Protein AF-A0A9D6NJ64-F1 (afdb_monomer)

Nearest PDB structures (foldseek):
  2da0-assembly1_A  TM=5.222E-01  e=1.096E+00  Homo sapiens
  5c79-assembl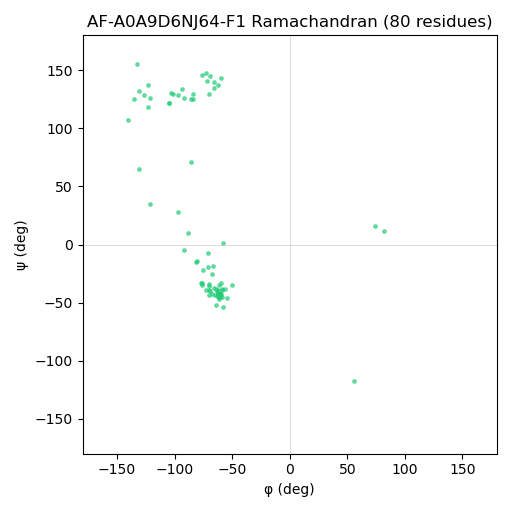y2_B  TM=5.162E-01  e=2.710E+00  Mus musculus
  5c6r-assembly1_A  TM=4.893E-01  e=4.262E+00  Mus musculus
  1fb8-assembly1_A  TM=3.520E-01  e=8.681E+00  Homo sapiens

Secondary structure (DSSP, 8-state):
--HHHHHHHHHHH-GGG--HHHHHHHHHHTTPEEE--TT--SEEEEEETTEEEEEE--SSPPHHHHHHHHHHHHHHHHHHT-

Structure (mmCIF, N/CA/C/O backbone):
data_AF-A0A9D6NJ64-F1
#
_entry.id   AF-A0A9D6NJ64-F1
#
loop_
_atom_site.group_PDB
_atom_site.id
_atom_site.type_symbol
_atom_site.label_atom_id
_atom_site.label_alt_id
_atom_site.label_comp_id
_atom_site.label_asym_id
_atom_site.label_entity_id
_atom_site.label_seq_id
_atom_site.pdbx_PDB_ins_code
_atom_site.Cartn_x
_atom_site.Cartn_y
_atom_site.Cartn_z
_atom_site.occupancy
_atom_site.B_iso_or_equiv
_atom_site.auth_seq_id
_atom_site.auth_comp_id
_atom_site.auth_asym_id
_atom_site.auth_atom_id
_atom_site.pdbx_PDB_model_num
ATOM 1 N N . MET A 1 1 ? 2.757 -8.525 21.925 1.00 39.12 1 MET A N 1
ATOM 2 C CA . MET A 1 1 ? 3.188 -7.788 20.715 1.00 39.12 1 MET A CA 1
ATOM 3 C C . MET A 1 1 ? 2.950 -8.653 19.486 1.00 39.12 1 MET A C 1
ATOM 5 O O . MET A 1 1 ? 3.750 -9.533 19.177 1.00 39.12 1 MET A O 1
ATOM 9 N N . ALA A 1 2 ? 1.773 -8.495 18.876 1.00 48.31 2 ALA A N 1
ATOM 10 C CA . ALA A 1 2 ? 1.314 -9.306 17.754 1.00 48.31 2 ALA A CA 1
ATOM 11 C C . ALA A 1 2 ? 2.287 -9.178 16.570 1.00 48.31 2 ALA A C 1
ATOM 13 O O . ALA A 1 2 ? 2.802 -8.099 16.304 1.00 48.31 2 ALA A O 1
ATOM 14 N N . GLY A 1 3 ? 2.524 -10.254 15.813 1.00 52.94 3 GLY A N 1
ATOM 15 C CA . GLY A 1 3 ? 3.486 -10.279 14.694 1.00 52.94 3 GLY A CA 1
ATOM 16 C C . GLY A 1 3 ? 3.248 -9.261 13.560 1.00 52.94 3 GLY A C 1
ATOM 17 O O . GLY A 1 3 ? 3.996 -9.260 12.587 1.00 52.94 3 GLY A O 1
ATOM 18 N N . ARG A 1 4 ? 2.221 -8.406 13.668 1.00 56.16 4 ARG A N 1
ATOM 19 C CA . ARG A 1 4 ? 1.922 -7.277 12.776 1.00 56.16 4 ARG A CA 1
ATOM 20 C C . ARG A 1 4 ? 2.959 -6.154 12.908 1.00 56.16 4 ARG A C 1
ATOM 22 O O . ARG A 1 4 ? 3.398 -5.635 11.886 1.00 56.16 4 ARG A O 1
ATOM 29 N N . ASP A 1 5 ? 3.417 -5.852 14.121 1.00 61.53 5 ASP A N 1
ATOM 30 C CA . ASP A 1 5 ? 4.315 -4.711 14.356 1.00 61.53 5 ASP A CA 1
ATOM 31 C C . ASP A 1 5 ? 5.761 -5.000 13.922 1.00 61.53 5 ASP A C 1
ATOM 33 O O . ASP A 1 5 ? 6.417 -4.144 13.333 1.00 61.53 5 ASP A O 1
ATOM 37 N N . LYS A 1 6 ? 6.219 -6.254 14.055 1.00 67.94 6 LYS A N 1
ATOM 38 C CA . LYS A 1 6 ? 7.592 -6.657 13.688 1.00 67.94 6 LYS A CA 1
ATOM 39 C C . LYS A 1 6 ? 7.917 -6.447 12.204 1.00 67.94 6 LYS A C 1
ATOM 41 O O . LYS A 1 6 ? 9.056 -6.150 11.848 1.00 67.94 6 LYS A O 1
ATOM 46 N N . GLN A 1 7 ? 6.937 -6.629 11.315 1.00 68.81 7 GLN A N 1
ATOM 47 C CA . GLN A 1 7 ? 7.140 -6.448 9.873 1.00 68.81 7 GLN A CA 1
ATOM 48 C C . GLN A 1 7 ? 7.178 -4.961 9.492 1.00 68.81 7 GLN A C 1
ATOM 50 O O . GLN A 1 7 ? 7.957 -4.572 8.624 1.00 68.81 7 GLN A O 1
ATOM 55 N N . LEU A 1 8 ? 6.391 -4.127 10.178 1.00 71.75 8 LEU A N 1
ATOM 56 C CA . LEU A 1 8 ? 6.427 -2.673 10.030 1.00 71.75 8 LEU A CA 1
ATOM 57 C C . LEU A 1 8 ? 7.730 -2.080 10.557 1.00 71.75 8 LEU A C 1
ATOM 59 O O . LEU A 1 8 ? 8.314 -1.234 9.888 1.00 71.75 8 LEU A O 1
ATOM 63 N N . GLU A 1 9 ? 8.210 -2.544 11.710 1.00 73.50 9 GLU A N 1
ATOM 64 C CA . GLU A 1 9 ? 9.493 -2.109 12.266 1.00 73.50 9 GLU A CA 1
ATOM 65 C C . GLU A 1 9 ? 10.656 -2.438 11.335 1.00 73.50 9 GLU A C 1
ATOM 67 O O . GLU A 1 9 ? 11.490 -1.574 11.086 1.00 73.50 9 GLU A O 1
ATOM 72 N N . ARG A 1 10 ? 10.679 -3.633 10.732 1.00 73.50 10 ARG A N 1
ATOM 73 C CA . ARG A 1 10 ? 11.706 -3.991 9.738 1.00 73.50 10 ARG A CA 1
ATOM 74 C C . ARG A 1 10 ? 11.703 -3.056 8.530 1.00 73.50 10 ARG A C 1
ATOM 76 O O . ARG A 1 10 ? 12.762 -2.634 8.079 1.00 73.50 10 ARG A O 1
ATOM 83 N N . ILE A 1 11 ? 10.522 -2.700 8.027 1.00 74.25 11 ILE A N 1
ATOM 84 C CA . ILE A 1 11 ? 10.383 -1.766 6.899 1.00 74.25 11 ILE A CA 1
ATOM 85 C C . ILE A 1 11 ? 10.757 -0.337 7.321 1.00 74.25 11 ILE A C 1
ATOM 87 O O . ILE A 1 11 ? 11.373 0.379 6.537 1.00 74.25 11 ILE A O 1
ATOM 91 N N . LYS A 1 12 ? 10.445 0.073 8.559 1.00 71.56 12 LYS A N 1
ATOM 92 C CA . LYS A 1 12 ? 10.895 1.353 9.132 1.00 71.56 12 LYS A CA 1
ATOM 93 C C . LYS A 1 12 ? 12.418 1.414 9.287 1.00 71.56 12 LYS A C 1
ATOM 95 O O . LYS A 1 12 ? 12.990 2.470 9.047 1.00 71.56 12 LYS A O 1
ATOM 100 N N . GLN A 1 13 ? 13.059 0.310 9.670 1.00 75.25 13 GLN A N 1
ATOM 101 C CA . GLN A 1 13 ? 14.511 0.223 9.860 1.00 75.25 13 GLN A CA 1
ATOM 102 C C . GLN A 1 13 ? 15.282 0.138 8.535 1.00 75.25 13 GLN A C 1
ATOM 104 O O . GLN A 1 13 ? 16.385 0.667 8.443 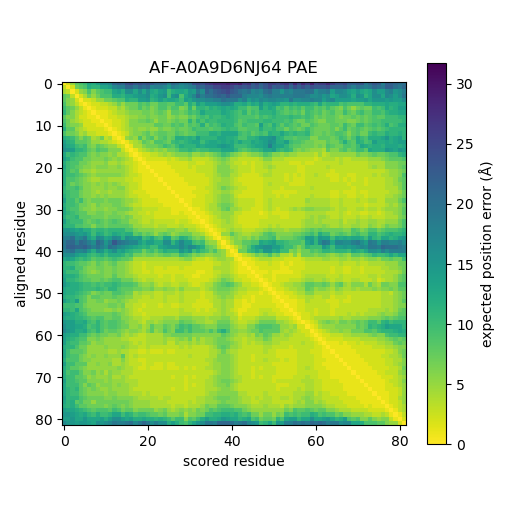1.00 75.25 13 GLN A O 1
ATOM 109 N N . GLN A 1 14 ? 14.719 -0.503 7.504 1.00 74.31 14 GLN A N 1
ATOM 110 C CA . GLN A 1 14 ? 15.360 -0.668 6.191 1.00 74.31 14 GLN A CA 1
ATOM 111 C C . GLN A 1 14 ? 14.427 -0.291 5.027 1.00 74.31 14 GLN A C 1
ATOM 113 O O . GLN A 1 14 ? 14.083 -1.139 4.198 1.00 74.31 14 GLN A O 1
ATOM 118 N N . PRO A 1 15 ? 14.031 0.987 4.904 1.00 69.00 15 PRO A N 1
ATOM 119 C CA . PRO A 1 15 ? 13.088 1.410 3.872 1.00 69.00 15 PRO A CA 1
ATOM 120 C C . PRO A 1 15 ? 13.697 1.383 2.456 1.00 69.00 15 PRO A C 1
ATOM 122 O O . PRO A 1 15 ? 12.953 1.324 1.479 1.00 69.00 15 PRO A O 1
ATOM 125 N N . ALA A 1 16 ? 15.030 1.386 2.329 1.00 67.62 16 ALA A N 1
ATOM 126 C CA . ALA A 1 16 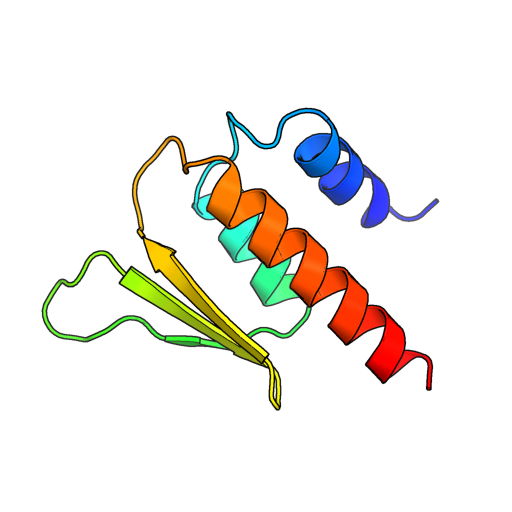? 15.746 1.373 1.049 1.00 67.62 16 ALA A CA 1
ATOM 127 C C . ALA A 1 16 ? 15.871 -0.019 0.396 1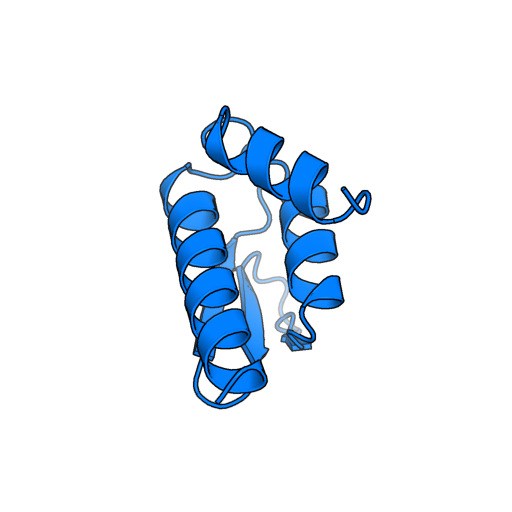.00 67.62 16 ALA A C 1
ATOM 129 O O . ALA A 1 16 ? 16.201 -0.103 -0.782 1.00 67.62 16 ALA A O 1
ATOM 130 N N . ASN A 1 17 ? 15.603 -1.108 1.130 1.00 71.69 17 ASN A N 1
ATOM 131 C CA . ASN A 1 17 ? 15.733 -2.483 0.622 1.00 71.69 17 ASN A CA 1
ATOM 132 C C . ASN A 1 17 ? 14.411 -3.263 0.706 1.00 71.69 17 ASN A C 1
ATOM 134 O O . ASN A 1 17 ? 14.363 -4.458 1.006 1.00 71.69 17 ASN A O 1
ATOM 138 N N . VAL A 1 18 ? 13.298 -2.560 0.492 1.00 81.38 18 VAL A N 1
ATOM 139 C CA . VAL A 1 18 ? 11.965 -3.158 0.548 1.00 81.38 18 VAL A CA 1
ATOM 140 C C . VAL A 1 18 ? 11.632 -3.752 -0.813 1.00 81.38 18 VAL A C 1
ATOM 142 O O . VAL A 1 18 ? 11.652 -3.068 -1.834 1.00 81.38 18 VAL A O 1
ATOM 145 N N . ARG A 1 19 ? 11.291 -5.039 -0.826 1.00 85.56 19 ARG A N 1
ATOM 146 C CA . ARG A 1 19 ? 10.793 -5.712 -2.029 1.00 85.56 19 ARG A CA 1
ATOM 147 C C . ARG A 1 19 ? 9.349 -5.322 -2.302 1.00 85.56 19 ARG A C 1
ATOM 149 O O . ARG A 1 19 ? 8.560 -5.198 -1.359 1.00 85.56 19 ARG A O 1
ATOM 156 N N . PHE A 1 20 ? 8.973 -5.240 -3.576 1.00 86.25 20 PHE A N 1
ATOM 157 C CA . PHE A 1 20 ? 7.588 -4.969 -3.968 1.00 86.25 20 PHE A CA 1
ATOM 158 C C . PHE A 1 20 ? 6.615 -5.963 -3.328 1.00 86.25 20 PHE A C 1
ATOM 160 O O . PHE A 1 20 ? 5.634 -5.554 -2.718 1.00 86.25 20 PHE A O 1
ATOM 167 N N . ALA A 1 21 ? 6.941 -7.257 -3.364 1.00 87.06 21 ALA A N 1
ATOM 168 C CA . ALA A 1 21 ? 6.110 -8.309 -2.776 1.00 87.06 21 ALA A CA 1
ATOM 169 C C . ALA A 1 21 ? 5.877 -8.135 -1.262 1.00 87.06 21 ALA A C 1
ATOM 171 O O . ALA A 1 21 ? 4.816 -8.486 -0.748 1.00 87.06 21 ALA A O 1
ATOM 172 N N . THR A 1 22 ? 6.856 -7.589 -0.532 1.00 85.81 22 THR A N 1
ATOM 173 C CA . THR A 1 22 ? 6.714 -7.318 0.905 1.00 85.81 22 THR A CA 1
ATOM 174 C C . THR A 1 22 ? 5.737 -6.173 1.145 1.00 85.81 22 THR A C 1
ATOM 176 O O . THR A 1 22 ? 4.890 -6.269 2.035 1.00 85.81 22 THR A O 1
ATOM 179 N N . LEU A 1 23 ? 5.848 -5.104 0.352 1.00 86.00 23 LEU A N 1
ATOM 180 C CA . LEU A 1 23 ? 4.988 -3.930 0.461 1.00 86.00 23 LEU A CA 1
ATOM 181 C C . LEU A 1 23 ? 3.554 -4.231 0.009 1.00 86.00 23 LEU A C 1
ATOM 183 O O . LEU A 1 23 ? 2.610 -3.813 0.670 1.00 86.00 23 LEU A O 1
ATOM 187 N N . ASP A 1 24 ? 3.402 -5.017 -1.055 1.00 88.31 24 ASP A N 1
ATOM 188 C CA . ASP A 1 24 ? 2.122 -5.507 -1.568 1.00 88.31 24 ASP A CA 1
ATOM 189 C C . ASP A 1 24 ? 1.361 -6.306 -0.502 1.00 88.31 24 ASP A C 1
ATOM 191 O O . ASP A 1 24 ? 0.249 -5.943 -0.121 1.00 88.31 24 ASP A O 1
ATOM 195 N N . ARG A 1 25 ? 2.005 -7.324 0.088 1.00 87.81 25 ARG A N 1
ATOM 196 C CA . ARG A 1 25 ? 1.414 -8.109 1.186 1.00 87.81 25 ARG A CA 1
ATOM 197 C C . ARG A 1 25 ? 1.043 -7.244 2.384 1.00 87.81 25 ARG A C 1
ATOM 199 O O . ARG A 1 25 ? 0.021 -7.495 3.015 1.00 87.81 25 ARG A O 1
ATOM 206 N N . LEU A 1 26 ? 1.870 -6.251 2.720 1.00 86.31 26 LEU A N 1
ATOM 207 C CA . LEU A 1 26 ? 1.588 -5.338 3.824 1.00 86.31 26 LEU A CA 1
ATOM 208 C C . LEU A 1 26 ? 0.323 -4.521 3.538 1.00 86.31 26 LEU A C 1
ATOM 210 O O . LEU A 1 26 ? -0.594 -4.528 4.351 1.00 86.31 26 LEU A O 1
ATOM 214 N N . LEU A 1 27 ? 0.255 -3.868 2.379 1.00 88.12 27 LEU A N 1
ATOM 215 C CA . LEU A 1 27 ? -0.880 -3.036 1.980 1.00 88.12 27 LEU A CA 1
ATOM 216 C C . LEU A 1 27 ? -2.175 -3.855 1.883 1.00 88.12 27 LEU A C 1
ATOM 218 O O . LEU A 1 27 ? -3.189 -3.453 2.447 1.00 88.12 27 LEU A O 1
ATOM 222 N N . GLN A 1 28 ? -2.145 -5.039 1.269 1.00 88.25 28 GLN A N 1
ATOM 223 C CA . GLN A 1 28 ? -3.316 -5.925 1.220 1.00 88.25 28 GLN A CA 1
ATOM 224 C C . GLN A 1 28 ? -3.809 -6.313 2.622 1.00 88.25 28 GLN A C 1
ATOM 226 O O . GLN A 1 28 ? -5.011 -6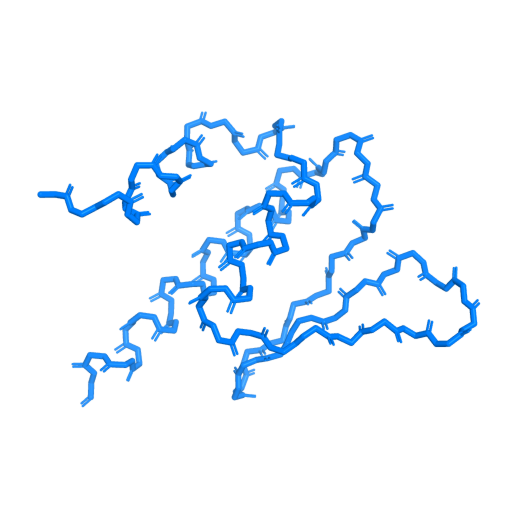.337 2.878 1.00 88.25 28 GLN A O 1
ATOM 231 N N . ARG A 1 29 ? -2.891 -6.547 3.570 1.00 86.25 29 ARG A N 1
ATOM 232 C CA . ARG A 1 29 ? -3.235 -6.882 4.961 1.00 86.25 29 ARG A CA 1
ATOM 233 C C . ARG A 1 29 ? -3.899 -5.728 5.719 1.00 86.25 29 ARG A C 1
ATOM 235 O O . ARG A 1 29 ? -4.640 -5.986 6.660 1.00 86.25 29 ARG A O 1
ATOM 242 N N . TYR A 1 30 ? -3.640 -4.489 5.306 1.00 85.75 30 TYR A N 1
ATOM 243 C CA . TYR A 1 30 ? -4.301 -3.274 5.798 1.00 85.75 30 TYR A CA 1
ATOM 244 C C . TYR A 1 30 ? -5.583 -2.925 5.016 1.00 85.75 30 TYR A C 1
ATOM 246 O O . TYR A 1 30 ? -6.138 -1.841 5.178 1.00 85.75 30 TYR A O 1
ATOM 254 N N . GLY A 1 31 ? -6.062 -3.826 4.151 1.00 87.88 31 GLY A N 1
ATOM 255 C CA . GLY A 1 31 ? -7.310 -3.654 3.406 1.00 87.88 31 GLY A CA 1
ATOM 256 C C . GLY A 1 31 ? -7.187 -2.787 2.152 1.00 87.88 31 GLY A C 1
ATOM 257 O O . GLY A 1 31 ? -8.204 -2.388 1.581 1.00 87.88 31 GLY A O 1
ATOM 258 N N . PHE A 1 32 ? -5.970 -2.462 1.702 1.00 90.94 32 PHE A N 1
ATOM 259 C CA . PHE A 1 32 ? -5.793 -1.752 0.438 1.00 90.94 32 PHE A CA 1
ATOM 260 C C . PHE A 1 32 ? -6.131 -2.673 -0.735 1.00 90.94 32 PHE A C 1
ATOM 262 O O . PHE A 1 32 ? -5.598 -3.773 -0.867 1.00 90.94 32 PHE A O 1
ATOM 269 N N . THR A 1 33 ? -6.985 -2.187 -1.632 1.00 90.88 33 THR A N 1
ATOM 270 C CA . THR A 1 33 ? -7.309 -2.865 -2.887 1.00 90.88 33 THR A CA 1
ATOM 271 C C . THR A 1 33 ? -6.259 -2.523 -3.930 1.00 90.88 33 THR A C 1
ATOM 273 O O . THR A 1 33 ? -6.020 -1.347 -4.207 1.00 90.88 33 THR A O 1
ATOM 276 N N . VAL A 1 34 ? -5.645 -3.540 -4.525 1.00 90.81 34 VAL A N 1
ATOM 277 C CA . VAL A 1 34 ? -4.644 -3.375 -5.577 1.00 90.81 34 VAL A CA 1
ATOM 278 C C . VAL A 1 34 ? -5.292 -3.437 -6.961 1.00 90.81 34 VAL A C 1
ATOM 280 O O . VAL A 1 34 ? -6.102 -4.313 -7.252 1.00 90.81 34 VAL A O 1
ATOM 283 N N . ARG A 1 35 ? -4.930 -2.499 -7.836 1.00 88.31 35 ARG A N 1
ATOM 284 C CA . ARG A 1 35 ? -5.340 -2.458 -9.239 1.00 88.31 35 ARG A CA 1
ATOM 285 C C . ARG A 1 35 ? -4.103 -2.436 -10.121 1.00 88.31 35 ARG A C 1
ATOM 287 O O . ARG A 1 35 ? -3.321 -1.485 -10.081 1.00 88.31 35 ARG A O 1
ATOM 294 N N . GLN A 1 36 ? -3.969 -3.466 -10.951 1.00 83.69 36 GLN A N 1
ATOM 295 C CA . GLN A 1 36 ? -2.982 -3.503 -12.020 1.00 83.69 36 GLN A CA 1
ATOM 296 C C . GLN A 1 36 ? -3.643 -3.085 -13.349 1.00 83.69 36 GLN A C 1
ATOM 298 O O . GLN A 1 36 ? -4.700 -3.615 -13.704 1.00 83.69 36 GLN A O 1
ATOM 303 N N . PRO A 1 37 ? -3.071 -2.131 -14.097 1.00 79.50 37 PRO A N 1
ATOM 304 C CA . PRO A 1 37 ? -3.535 -1.794 -15.440 1.00 79.50 37 PRO A CA 1
ATOM 305 C C . PRO A 1 37 ? -3.311 -2.954 -16.428 1.00 79.50 37 PRO A C 1
ATOM 307 O O . PRO A 1 37 ? -2.269 -3.604 -16.419 1.00 79.50 37 PRO A O 1
ATOM 310 N N . ARG A 1 38 ? -4.286 -3.183 -17.322 1.00 73.94 38 ARG A N 1
ATOM 311 C CA . ARG A 1 38 ? -4.317 -4.319 -18.269 1.00 73.94 38 ARG A CA 1
ATOM 312 C C . ARG A 1 38 ? -3.228 -4.298 -19.354 1.00 73.94 38 ARG A C 1
ATOM 314 O O . ARG A 1 38 ? -2.945 -5.335 -19.931 1.00 73.94 38 ARG A O 1
ATOM 321 N N . SER A 1 39 ? -2.608 -3.148 -19.618 1.00 74.12 39 SER A N 1
ATOM 322 C CA . SER A 1 39 ? -1.692 -2.940 -20.756 1.00 74.12 39 SER A CA 1
ATOM 323 C C . SER A 1 39 ? -0.201 -3.090 -20.407 1.00 74.12 39 SER A C 1
ATOM 325 O O . SER A 1 39 ? 0.644 -2.433 -21.008 1.00 74.12 39 SER A O 1
ATOM 327 N N . GLY A 1 40 ? 0.147 -3.893 -19.397 1.00 64.75 40 GLY A N 1
ATOM 328 C CA . GLY A 1 40 ? 1.554 -4.148 -19.054 1.00 64.75 40 GLY A CA 1
ATOM 329 C C . GLY A 1 40 ? 2.280 -2.990 -18.359 1.00 64.75 40 GLY A C 1
ATOM 330 O O . GLY A 1 40 ? 3.506 -3.003 -18.274 1.00 64.75 40 GLY A O 1
ATOM 331 N N . SER A 1 41 ? 1.561 -1.995 -17.825 1.00 73.00 41 SER A N 1
ATOM 332 C CA . SER A 1 41 ? 2.215 -0.975 -17.001 1.00 73.00 41 SER A CA 1
ATOM 333 C C . SER A 1 41 ? 2.747 -1.606 -15.714 1.00 73.00 41 SER A C 1
ATOM 335 O O . SER A 1 41 ? 2.080 -2.392 -15.037 1.00 73.00 41 SER A O 1
ATOM 337 N N . SER A 1 42 ? 3.984 -1.244 -15.386 1.00 83.06 42 SER A N 1
ATOM 338 C CA . SER A 1 42 ? 4.671 -1.662 -14.171 1.00 83.06 42 SER A CA 1
ATOM 339 C C . SER A 1 42 ? 4.087 -1.008 -12.921 1.00 83.06 42 SER A C 1
ATOM 341 O O . SER A 1 42 ? 4.476 -1.372 -11.823 1.00 83.06 42 SER A O 1
ATOM 343 N N . HIS A 1 43 ? 3.162 -0.057 -13.036 1.00 88.44 43 HIS A N 1
ATOM 344 C CA . HIS A 1 43 ? 2.641 0.681 -11.891 1.00 88.44 43 HIS A CA 1
ATOM 345 C C . HIS A 1 43 ? 1.387 0.020 -11.322 1.00 88.44 43 HIS A C 1
ATOM 347 O O . HIS A 1 43 ? 0.406 -0.200 -12.027 1.00 88.44 43 HIS A O 1
ATOM 353 N N . TYR A 1 44 ? 1.419 -0.261 -10.023 1.00 90.25 44 TYR A N 1
ATOM 354 C CA . TYR A 1 44 ? 0.316 -0.819 -9.254 1.00 90.25 44 TYR A CA 1
ATOM 355 C C . TYR A 1 44 ? -0.311 0.296 -8.437 1.00 90.25 44 TYR A C 1
ATOM 357 O O . TYR A 1 44 ? 0.392 1.028 -7.741 1.00 90.25 44 TYR A O 1
ATOM 365 N N . THR A 1 45 ? -1.630 0.422 -8.505 1.00 90.44 45 THR A N 1
ATOM 366 C CA . THR A 1 45 ? -2.364 1.413 -7.722 1.00 90.44 45 THR A CA 1
ATOM 367 C C . THR A 1 45 ? -3.080 0.722 -6.574 1.00 90.44 45 THR A C 1
ATOM 369 O O . THR A 1 45 ? -3.904 -0.158 -6.791 1.00 90.44 45 THR A O 1
ATOM 372 N N . TYR A 1 46 ? -2.778 1.139 -5.354 1.00 92.06 46 TYR A N 1
ATOM 373 C CA . TYR A 1 46 ? -3.396 0.687 -4.118 1.00 92.06 46 TYR A CA 1
ATOM 374 C C . TYR A 1 46 ? -4.400 1.735 -3.658 1.00 92.06 46 TYR A C 1
ATOM 376 O O . TYR A 1 46 ? -4.059 2.915 -3.580 1.00 92.06 46 TYR A O 1
ATOM 384 N N . LYS A 1 47 ? -5.627 1.321 -3.347 1.00 90.88 47 LYS A N 1
ATOM 385 C CA . LYS A 1 47 ? -6.700 2.215 -2.907 1.00 90.88 47 LYS A CA 1
ATOM 386 C C . LYS A 1 47 ? -7.373 1.686 -1.643 1.00 90.88 47 LYS A C 1
ATOM 388 O O . LYS A 1 47 ? -7.755 0.520 -1.592 1.00 90.88 47 LYS A O 1
ATOM 393 N N . ARG A 1 48 ? -7.559 2.553 -0.649 1.00 89.38 48 ARG A N 1
ATOM 394 C CA . ARG A 1 48 ? -8.345 2.305 0.571 1.00 89.38 48 ARG A CA 1
ATOM 395 C C . ARG A 1 48 ? -9.120 3.580 0.892 1.00 89.38 48 ARG A C 1
ATOM 397 O O . 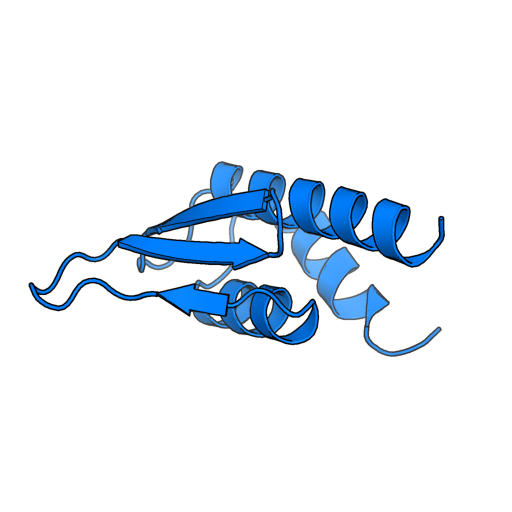ARG A 1 48 ? -8.519 4.572 1.285 1.00 89.38 48 ARG A O 1
ATOM 404 N N . GLY A 1 49 ? -10.435 3.583 0.673 1.00 87.69 49 GLY A N 1
ATOM 405 C CA . GLY A 1 49 ? -11.261 4.779 0.881 1.00 87.69 49 GLY A CA 1
ATOM 406 C C . GLY A 1 49 ? -10.745 5.981 0.079 1.00 87.69 49 GLY A C 1
ATOM 407 O O . GLY A 1 49 ? -10.682 5.926 -1.155 1.00 87.69 49 GLY A O 1
ATOM 408 N N . ARG A 1 50 ? -10.344 7.042 0.793 1.00 86.38 50 ARG A N 1
ATOM 409 C CA . ARG A 1 50 ? -9.740 8.265 0.231 1.00 86.38 50 ARG A CA 1
ATOM 410 C C .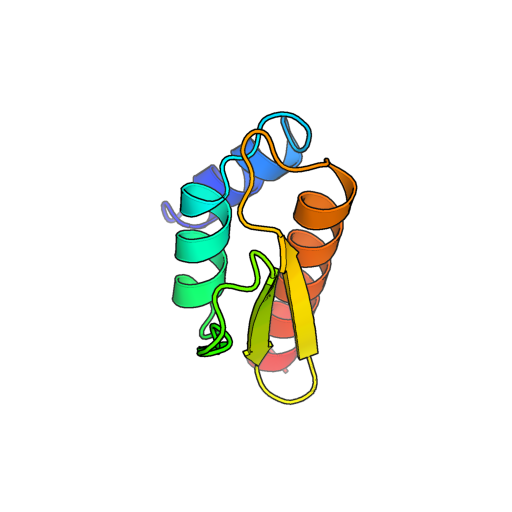 ARG A 1 50 ? -8.241 8.153 -0.069 1.00 86.38 50 ARG A C 1
ATOM 412 O O . ARG A 1 50 ? -7.705 8.975 -0.810 1.00 86.38 50 ARG A O 1
ATOM 419 N N . PHE A 1 51 ? -7.557 7.138 0.456 1.00 88.62 51 PHE A N 1
ATOM 420 C CA . PHE A 1 51 ? -6.126 6.941 0.240 1.00 88.62 51 PHE A CA 1
ATOM 421 C C . PHE A 1 51 ? -5.865 6.216 -1.076 1.00 88.62 51 PHE A C 1
ATOM 423 O O . PHE A 1 51 ? -6.442 5.160 -1.346 1.00 88.62 51 PHE A O 1
ATOM 430 N N . THR A 1 52 ? -4.967 6.773 -1.890 1.00 90.25 52 THR A N 1
ATOM 431 C CA . THR A 1 52 ? -4.520 6.172 -3.151 1.00 90.25 52 THR A CA 1
ATOM 432 C C . THR A 1 52 ? -3.000 6.268 -3.266 1.00 90.25 52 THR A C 1
ATOM 434 O O . THR A 1 52 ? -2.445 7.363 -3.189 1.00 90.25 52 THR A O 1
ATOM 437 N N . LEU A 1 53 ? -2.326 5.137 -3.482 1.00 90.38 53 LEU A N 1
ATOM 438 C CA . LEU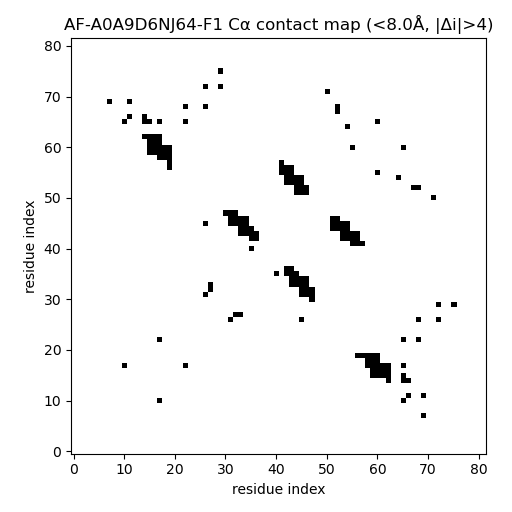 A 1 53 ? -0.876 5.041 -3.650 1.00 90.38 53 LEU A CA 1
ATOM 439 C C . LEU A 1 53 ? -0.525 4.306 -4.934 1.00 90.38 53 LEU A C 1
ATOM 441 O O . LEU A 1 53 ? -0.952 3.175 -5.131 1.00 90.38 53 LEU A O 1
ATOM 445 N N . THR A 1 54 ? 0.328 4.894 -5.765 1.00 90.31 54 THR A N 1
ATOM 446 C CA . THR A 1 54 ? 0.865 4.210 -6.945 1.00 90.31 54 THR A CA 1
ATOM 447 C C . THR A 1 54 ? 2.308 3.794 -6.692 1.00 90.31 54 THR A C 1
ATOM 449 O O . THR A 1 54 ? 3.155 4.640 -6.399 1.00 90.31 54 THR A O 1
ATOM 452 N N . ILE A 1 55 ? 2.585 2.496 -6.803 1.00 88.62 55 ILE A N 1
ATOM 453 C CA . ILE A 1 55 ? 3.901 1.893 -6.584 1.00 88.62 55 ILE A CA 1
ATOM 454 C C . ILE A 1 55 ? 4.335 1.168 -7.864 1.00 88.62 55 ILE A C 1
ATOM 456 O O . ILE A 1 55 ? 3.599 0.313 -8.356 1.00 88.62 55 ILE A O 1
ATOM 460 N N . PRO A 1 56 ? 5.519 1.467 -8.413 1.00 88.06 56 PRO A N 1
ATOM 461 C CA . PRO A 1 56 ? 6.075 0.713 -9.529 1.00 88.06 56 PRO A CA 1
ATOM 462 C C . PRO A 1 56 ? 6.555 -0.683 -9.089 1.00 88.06 56 PRO A C 1
ATOM 464 O O . PRO A 1 56 ? 7.155 -0.849 -8.034 1.00 88.06 56 PRO A O 1
ATOM 467 N N . LYS A 1 57 ? 6.333 -1.692 -9.927 1.00 85.88 57 LYS A N 1
ATOM 468 C CA . LYS A 1 57 ? 6.729 -3.093 -9.759 1.00 85.88 57 LYS A CA 1
ATOM 469 C C . LYS A 1 57 ? 8.161 -3.291 -10.259 1.00 85.88 57 LYS A C 1
ATOM 471 O O . LYS A 1 57 ? 8.378 -3.870 -11.320 1.00 85.88 57 LYS A O 1
ATOM 476 N N . HIS A 1 58 ? 9.125 -2.761 -9.514 1.00 82.81 58 HIS A N 1
ATOM 477 C CA . HIS A 1 58 ? 10.546 -3.066 -9.674 1.00 82.81 58 HIS A CA 1
ATOM 478 C C . HIS A 1 58 ? 11.167 -3.357 -8.309 1.00 82.81 58 HIS A C 1
ATOM 480 O O . HIS A 1 58 ? 10.673 -2.884 -7.285 1.00 82.81 58 HIS A O 1
ATOM 486 N N . ASP A 1 59 ? 12.255 -4.117 -8.313 1.00 79.69 59 ASP A N 1
ATOM 487 C CA . ASP A 1 59 ? 13.029 -4.443 -7.122 1.00 79.69 59 ASP A CA 1
ATOM 488 C C . ASP A 1 59 ? 14.489 -3.993 -7.329 1.00 79.69 59 ASP A C 1
ATOM 490 O O . ASP A 1 59 ? 15.033 -4.229 -8.411 1.00 79.69 59 ASP A O 1
ATOM 494 N N . PRO A 1 60 ? 15.140 -3.380 -6.321 1.00 78.88 60 PRO A N 1
ATOM 495 C CA . PRO A 1 60 ? 14.576 -2.897 -5.054 1.00 78.88 60 PRO A CA 1
ATOM 496 C C . PRO A 1 60 ? 13.716 -1.633 -5.239 1.00 78.88 60 PRO A C 1
ATOM 498 O O . PRO A 1 60 ? 13.998 -0.797 -6.099 1.00 78.88 60 PRO A O 1
ATOM 501 N N . LEU A 1 61 ? 12.671 -1.467 -4.418 1.00 82.88 61 LEU A N 1
ATOM 502 C CA . LEU A 1 61 ? 11.862 -0.246 -4.438 1.00 82.88 61 LEU A CA 1
ATOM 503 C C . LEU A 1 61 ? 12.648 0.945 -3.900 1.00 82.88 61 LEU A C 1
ATOM 505 O O . LEU A 1 61 ? 13.367 0.845 -2.907 1.00 82.88 61 LEU A O 1
ATOM 509 N N . ARG A 1 62 ? 12.399 2.122 -4.482 1.00 83.62 62 ARG A N 1
ATOM 510 C CA . ARG A 1 62 ? 12.879 3.374 -3.889 1.00 83.62 62 ARG A CA 1
ATOM 511 C C . ARG A 1 62 ? 12.249 3.588 -2.516 1.00 83.62 62 ARG A C 1
ATOM 513 O O . ARG A 1 62 ? 11.032 3.485 -2.349 1.00 83.62 62 ARG A O 1
ATOM 520 N N . GLU A 1 63 ? 13.080 4.028 -1.583 1.00 85.44 63 GLU A N 1
ATOM 521 C CA . GLU A 1 63 ? 12.726 4.324 -0.195 1.00 85.44 63 GLU A CA 1
ATOM 522 C C . GLU A 1 63 ? 11.497 5.234 -0.044 1.00 85.44 63 GLU A C 1
ATOM 524 O O . GLU A 1 63 ? 10.667 5.062 0.849 1.00 85.44 63 GLU A O 1
ATOM 529 N N . VAL A 1 64 ? 11.341 6.182 -0.971 1.00 86.81 64 VAL A N 1
ATOM 530 C CA . VAL A 1 64 ? 10.211 7.116 -1.016 1.00 86.81 64 VAL A CA 1
ATOM 531 C C . VAL A 1 64 ? 8.867 6.378 -1.063 1.00 86.81 64 VAL A C 1
ATOM 533 O O . VAL A 1 64 ? 7.916 6.810 -0.412 1.00 86.81 64 VAL A O 1
ATOM 536 N N . TYR A 1 65 ? 8.766 5.258 -1.787 1.00 87.12 65 TYR A N 1
ATOM 537 C CA . TYR A 1 65 ? 7.525 4.479 -1.862 1.00 87.12 65 TYR A CA 1
ATOM 538 C C . TYR A 1 65 ? 7.244 3.727 -0.562 1.00 87.12 65 TYR A C 1
ATOM 540 O O . TYR A 1 65 ? 6.098 3.713 -0.115 1.00 87.12 65 TYR A O 1
ATOM 548 N N . ALA A 1 66 ? 8.277 3.176 0.083 1.00 85.12 66 ALA A N 1
ATOM 549 C CA . ALA A 1 66 ? 8.143 2.545 1.393 1.00 85.12 66 ALA A CA 1
ATOM 550 C C . ALA A 1 66 ? 7.671 3.558 2.449 1.00 85.12 66 ALA A C 1
ATOM 552 O O . ALA A 1 66 ? 6.697 3.304 3.155 1.00 85.12 66 ALA A O 1
ATOM 553 N N . ARG A 1 67 ? 8.279 4.752 2.498 1.00 87.06 67 ARG A N 1
ATOM 554 C CA . ARG A 1 67 ? 7.860 5.833 3.409 1.00 87.06 67 ARG A CA 1
ATOM 555 C C . ARG A 1 67 ? 6.421 6.288 3.152 1.00 87.06 67 ARG A C 1
ATOM 557 O O . ARG A 1 67 ? 5.664 6.467 4.104 1.00 87.06 67 ARG A O 1
ATOM 564 N N . LYS A 1 68 ? 6.017 6.441 1.884 1.00 89.25 68 LYS A N 1
ATOM 565 C CA . LYS A 1 68 ? 4.632 6.798 1.523 1.00 89.25 68 LYS A CA 1
ATOM 566 C C . LYS A 1 68 ? 3.628 5.729 1.957 1.00 89.25 68 LYS A C 1
ATOM 568 O O . LYS A 1 68 ? 2.598 6.075 2.527 1.00 89.25 68 LYS A O 1
ATOM 573 N N . ALA A 1 69 ? 3.936 4.454 1.728 1.00 87.12 69 ALA A N 1
ATOM 574 C CA . ALA A 1 69 ? 3.101 3.338 2.165 1.00 87.12 69 ALA A CA 1
ATOM 575 C C . ALA A 1 69 ? 2.957 3.287 3.691 1.00 87.12 69 ALA A C 1
ATOM 577 O O . ALA A 1 69 ? 1.842 3.170 4.189 1.00 87.12 69 ALA A O 1
ATOM 578 N N . LEU A 1 70 ? 4.058 3.448 4.434 1.00 86.88 70 LEU A N 1
ATOM 579 C CA . LEU A 1 70 ? 4.028 3.512 5.897 1.00 86.88 70 LEU A CA 1
ATOM 580 C C . LEU A 1 70 ? 3.148 4.658 6.401 1.00 86.88 70 LEU A C 1
ATOM 582 O O . LEU A 1 70 ? 2.334 4.441 7.293 1.00 86.88 70 LEU A O 1
ATOM 586 N N . LYS A 1 71 ? 3.278 5.855 5.811 1.00 88.38 71 LYS A N 1
ATOM 587 C CA . LYS A 1 71 ? 2.450 7.008 6.179 1.00 88.38 71 LYS A CA 1
ATOM 588 C C . LYS A 1 71 ? 0.966 6.726 5.941 1.00 88.38 71 LYS A C 1
ATOM 590 O O . LYS A 1 71 ? 0.159 7.007 6.810 1.00 88.38 71 LYS A O 1
ATOM 595 N N . MET A 1 72 ? 0.601 6.135 4.803 1.00 87.94 72 MET A N 1
ATOM 596 C CA . MET A 1 72 ? -0.804 5.800 4.542 1.00 87.94 72 MET A CA 1
ATOM 597 C C . MET A 1 72 ? -1.348 4.733 5.484 1.00 87.94 72 MET A C 1
ATOM 599 O O . MET A 1 72 ? -2.498 4.823 5.888 1.00 87.94 72 MET A O 1
ATOM 603 N N . ILE A 1 73 ? -0.542 3.734 5.842 1.00 86.88 73 ILE A N 1
ATOM 604 C CA . ILE A 1 73 ? -0.942 2.731 6.833 1.00 86.88 73 ILE A CA 1
ATOM 605 C C . ILE A 1 73 ? -1.189 3.391 8.193 1.00 86.88 73 ILE A C 1
ATOM 607 O O . ILE A 1 73 ? -2.160 3.048 8.854 1.00 86.88 73 ILE A O 1
ATOM 611 N N . ASP A 1 74 ? -0.337 4.333 8.600 1.00 87.44 74 ASP A N 1
ATOM 612 C CA . ASP A 1 74 ? -0.498 5.092 9.845 1.00 87.44 74 ASP A CA 1
ATOM 613 C C . ASP A 1 74 ? -1.809 5.896 9.852 1.00 87.44 74 ASP A C 1
ATOM 615 O O . ASP A 1 74 ? -2.565 5.834 10.816 1.00 87.44 74 ASP A O 1
ATOM 619 N N . GLU A 1 75 ? -2.130 6.568 8.743 1.00 87.69 75 GLU A N 1
ATOM 620 C CA . GLU A 1 75 ? -3.394 7.299 8.579 1.00 87.69 75 GLU A CA 1
ATOM 621 C C . GLU A 1 75 ? -4.618 6.369 8.587 1.00 87.69 75 GLU A C 1
ATOM 623 O O . GLU A 1 75 ? -5.599 6.658 9.263 1.00 87.69 75 GLU A O 1
ATOM 628 N N . VAL A 1 76 ? -4.557 5.221 7.899 1.00 86.31 76 VAL A N 1
ATOM 629 C CA . VAL A 1 76 ? -5.641 4.222 7.924 1.00 86.31 76 VAL A CA 1
ATOM 630 C C . VAL A 1 76 ? -5.837 3.663 9.332 1.00 86.31 76 VAL A C 1
ATOM 632 O O . VAL A 1 76 ? -6.970 3.486 9.757 1.00 86.31 76 VAL A O 1
ATOM 635 N N . ARG A 1 77 ? -4.756 3.414 10.082 1.00 83.88 77 ARG A N 1
ATOM 636 C CA . ARG A 1 77 ? -4.858 2.979 11.484 1.00 83.88 77 ARG A CA 1
ATOM 63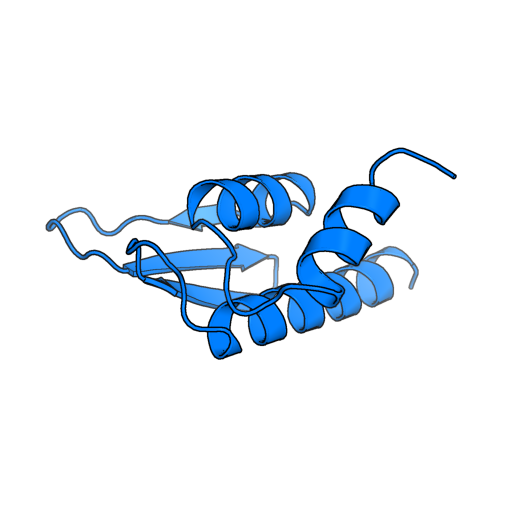7 C C . ARG A 1 77 ? -5.543 4.033 12.352 1.00 83.88 77 ARG A C 1
ATOM 639 O O . ARG A 1 77 ? -6.384 3.658 13.154 1.00 83.88 77 ARG A O 1
ATOM 646 N N . ARG A 1 78 ? -5.224 5.320 12.162 1.00 83.56 78 ARG A N 1
ATOM 647 C CA . ARG A 1 78 ? -5.907 6.418 12.866 1.00 83.56 78 ARG A CA 1
ATOM 648 C C . ARG A 1 78 ? -7.396 6.489 12.535 1.00 83.56 78 ARG A C 1
ATOM 650 O O . ARG A 1 78 ? -8.179 6.768 13.428 1.00 83.56 78 ARG A O 1
ATOM 657 N N . GLU A 1 79 ? -7.780 6.263 11.278 1.00 80.44 79 GLU A N 1
ATOM 658 C CA . GLU A 1 79 ? -9.194 6.273 10.871 1.00 80.44 79 GLU A CA 1
ATOM 659 C C . GLU A 1 79 ? -9.988 5.078 11.406 1.00 80.44 79 GLU A C 1
ATOM 661 O O . GLU A 1 79 ? -11.162 5.233 11.697 1.00 80.44 79 GLU A O 1
ATOM 666 N N . GLU A 1 80 ? -9.380 3.897 11.530 1.00 74.25 80 GLU A N 1
ATOM 667 C CA . GLU A 1 80 ? -10.066 2.706 12.065 1.00 74.25 80 GLU A CA 1
ATOM 668 C C . GLU A 1 80 ? -10.234 2.758 13.596 1.00 74.25 80 GLU A C 1
ATOM 670 O O . GLU A 1 80 ? -11.077 2.053 14.146 1.00 74.25 80 GLU A O 1
ATOM 675 N N . GLU A 1 81 ? -9.416 3.558 14.287 1.00 66.25 81 GLU A N 1
ATOM 676 C CA . GLU A 1 81 ? -9.475 3.773 15.741 1.00 66.25 81 GLU A CA 1
ATOM 677 C C . GLU A 1 81 ? -10.368 4.971 16.145 1.00 66.25 81 GLU A C 1
ATOM 679 O O . GLU A 1 81 ? -10.554 5.194 17.344 1.00 66.25 81 GLU A O 1
ATOM 684 N N . ALA A 1 82 ? -10.905 5.729 15.178 1.00 55.84 82 ALA A N 1
ATOM 685 C CA . ALA A 1 82 ? -11.745 6.919 15.376 1.00 55.84 82 ALA A CA 1
ATOM 686 C C . ALA A 1 82 ? -13.236 6.628 15.144 1.00 55.84 82 ALA A C 1
ATOM 688 O O . ALA A 1 82 ? -14.053 7.187 15.911 1.00 55.84 82 ALA A O 1
#

Solvent-accessible surface area (backbone atoms only — not comparable to full-atom values): 4798 Å² total; per-residue (Å²): 132,65,80,70,56,63,59,52,49,51,44,71,75,40,32,63,71,37,43,45,71,58,52,50,56,50,42,47,74,74,62,31,46,77,45,72,56,92,83,75,56,53,49,34,37,34,38,43,94,91,47,74,48,79,44,64,71,47,79,68,28,61,36,69,56,44,54,51,50,52,51,50,50,52,52,52,52,54,61,76,76,105

Mean predicted aligned error: 6.5 Å

Sequence (82 aa):
MAGRDKQLERIKQQPANVRFATLDRLLQRYGFTVRQPRSGSSHYTYKRGRFTLTIPKHDPLREVYARKALKMIDEVRREEEA

pLDDT: mean 80.86, std 10.76, range [39.12, 92.06]

Foldseek 3Di:
DPPLVVLLVVCVVCLQQDAPVSLVVNLVVLVWDWDDDPPPFQWIWTDDPPDIAIFGRDPPGGSVSSVSSSVVSVVSVVVVVD

Radius of gyration: 12.54 Å; Cα contacts (8 Å, |Δi|>4): 90; chains: 1; bounding box: 28×18×42 Å